Protein AF-A0A537DAN1-F1 (afdb_monomer)

pLDDT: mean 84.49, std 8.45, range [58.91, 96.62]

Radius of gyration: 16.57 Å; Cα contacts (8 Å, |Δi|>4): 189; chains: 1; bounding box: 46×31×48 Å

Structure (mmCIF, N/CA/C/O backbone):
data_AF-A0A537DAN1-F1
#
_entry.id   AF-A0A537DAN1-F1
#
loop_
_atom_site.group_PDB
_atom_site.id
_atom_site.type_symbol
_atom_site.label_atom_id
_atom_site.label_alt_id
_atom_site.label_comp_id
_atom_site.label_asym_id
_atom_site.label_entity_id
_atom_site.label_seq_id
_atom_site.pdbx_PDB_ins_code
_atom_site.Cartn_x
_atom_site.Cartn_y
_atom_site.Cartn_z
_atom_site.occupancy
_atom_site.B_iso_or_equiv
_atom_site.auth_seq_id
_atom_site.auth_comp_id
_atom_site.auth_asym_id
_atom_site.auth_atom_id
_atom_site.pdbx_PDB_model_num
ATOM 1 N N . MET A 1 1 ? 23.659 -6.123 -9.322 1.00 61.91 1 MET A N 1
ATOM 2 C CA . MET A 1 1 ? 22.946 -6.725 -8.165 1.00 61.91 1 MET A CA 1
ATOM 3 C C . MET A 1 1 ? 21.939 -7.734 -8.690 1.00 61.91 1 MET A C 1
ATOM 5 O O . MET A 1 1 ? 21.301 -7.428 -9.686 1.00 61.91 1 MET A O 1
ATOM 9 N N . SER A 1 2 ? 21.806 -8.908 -8.066 1.00 77.75 2 SER A N 1
ATOM 10 C CA . SER A 1 2 ? 20.822 -9.916 -8.489 1.00 77.75 2 SER A CA 1
ATOM 11 C C . SER A 1 2 ? 19.386 -9.482 -8.169 1.00 77.75 2 SER A C 1
ATOM 13 O O . SER A 1 2 ? 19.156 -8.736 -7.213 1.00 77.75 2 SER A O 1
ATOM 15 N N . LEU A 1 3 ? 18.422 -9.976 -8.954 1.00 71.88 3 LEU A N 1
ATOM 16 C CA . LEU A 1 3 ? 16.988 -9.702 -8.794 1.00 71.88 3 LEU A CA 1
ATOM 17 C C . LEU A 1 3 ? 16.488 -10.052 -7.381 1.00 71.88 3 LEU A C 1
ATOM 19 O O . LEU A 1 3 ? 15.793 -9.262 -6.751 1.00 71.88 3 LEU A O 1
ATOM 23 N N . ALA A 1 4 ? 16.948 -11.184 -6.844 1.00 72.56 4 ALA A N 1
ATOM 24 C CA . ALA A 1 4 ? 16.631 -11.635 -5.491 1.00 72.56 4 ALA A CA 1
ATOM 25 C C . ALA A 1 4 ? 17.050 -10.625 -4.409 1.00 72.56 4 ALA A C 1
ATOM 27 O O . ALA A 1 4 ? 16.304 -10.376 -3.468 1.00 72.56 4 ALA A O 1
ATOM 28 N N . ARG A 1 5 ? 18.217 -9.983 -4.554 1.00 72.44 5 ARG A N 1
ATOM 29 C CA . ARG A 1 5 ? 18.711 -9.007 -3.569 1.00 72.44 5 ARG A CA 1
ATOM 30 C C . ARG A 1 5 ? 17.899 -7.709 -3.580 1.00 72.44 5 ARG A C 1
ATOM 32 O O . ARG A 1 5 ? 17.745 -7.091 -2.532 1.00 72.44 5 ARG A O 1
ATOM 39 N N . ARG A 1 6 ? 17.381 -7.313 -4.748 1.00 70.44 6 ARG A N 1
ATOM 40 C CA . ARG A 1 6 ? 16.461 -6.171 -4.891 1.00 70.44 6 ARG A CA 1
ATOM 41 C C . ARG A 1 6 ? 15.105 -6.484 -4.256 1.00 70.44 6 ARG A C 1
ATOM 43 O O . ARG A 1 6 ? 14.656 -5.728 -3.405 1.00 70.44 6 ARG A O 1
ATOM 50 N N . ALA A 1 7 ? 14.537 -7.651 -4.565 1.00 70.19 7 ALA A N 1
ATOM 51 C CA . ALA A 1 7 ? 13.280 -8.110 -3.975 1.00 70.19 7 ALA A CA 1
ATOM 52 C C . ALA A 1 7 ? 13.359 -8.241 -2.442 1.00 70.19 7 ALA A C 1
ATOM 54 O O . ALA A 1 7 ? 12.441 -7.828 -1.741 1.00 70.19 7 ALA A O 1
ATOM 55 N N . MET A 1 8 ? 14.475 -8.747 -1.899 1.00 78.62 8 MET A N 1
ATOM 56 C CA . MET A 1 8 ? 14.685 -8.797 -0.446 1.00 78.62 8 MET A CA 1
ATOM 57 C C . MET A 1 8 ? 14.767 -7.403 0.181 1.00 78.62 8 MET A C 1
ATOM 59 O O . MET A 1 8 ? 14.199 -7.199 1.247 1.00 78.62 8 MET A O 1
ATOM 63 N N . ALA A 1 9 ? 15.447 -6.443 -0.455 1.00 76.62 9 ALA A N 1
ATOM 64 C CA . ALA A 1 9 ? 15.513 -5.071 0.053 1.00 76.62 9 ALA A CA 1
ATOM 65 C C . ALA A 1 9 ? 14.123 -4.411 0.087 1.00 76.62 9 ALA A C 1
ATOM 67 O O . ALA A 1 9 ? 13.788 -3.739 1.058 1.00 76.62 9 ALA A O 1
ATOM 68 N N . GLU A 1 10 ? 13.296 -4.657 -0.929 1.00 72.81 10 GLU A N 1
ATOM 69 C CA . GLU A 1 10 ? 11.920 -4.151 -1.009 1.00 72.81 10 GLU A CA 1
ATOM 70 C C . GLU A 1 10 ? 10.991 -4.816 0.011 1.00 72.81 10 GLU A C 1
ATOM 72 O O . GLU A 1 10 ? 10.231 -4.133 0.702 1.00 72.81 10 GLU A O 1
ATOM 77 N N . GLY A 1 11 ? 11.080 -6.142 0.146 1.00 76.56 11 GLY A N 1
ATOM 78 C CA . GLY A 1 11 ? 10.325 -6.899 1.140 1.00 76.56 11 GLY A CA 1
ATOM 79 C C . GLY A 1 11 ? 10.685 -6.480 2.564 1.00 76.56 11 GLY A C 1
ATOM 80 O O . GLY A 1 11 ? 9.794 -6.216 3.368 1.00 76.56 11 GLY A O 1
ATOM 81 N N . LEU A 1 12 ? 11.981 -6.334 2.859 1.00 84.12 12 LEU A N 1
ATOM 82 C CA . LEU A 1 12 ? 12.458 -5.865 4.160 1.00 84.12 12 LEU A CA 1
ATOM 83 C C . LEU A 1 12 ? 12.051 -4.418 4.431 1.00 84.12 12 LEU A C 1
ATOM 85 O O . LEU A 1 12 ? 11.561 -4.136 5.518 1.00 84.12 12 LEU A O 1
ATOM 89 N N . GLY A 1 13 ? 12.202 -3.515 3.459 1.00 80.19 13 GLY A N 1
ATOM 90 C CA . GLY A 1 13 ? 11.767 -2.126 3.605 1.00 80.19 13 GLY A CA 1
ATOM 91 C C . GLY A 1 13 ? 10.271 -2.028 3.912 1.00 80.19 13 GLY A C 1
ATOM 92 O O . GLY A 1 13 ? 9.880 -1.348 4.855 1.00 80.19 13 GLY A O 1
ATOM 93 N N . THR A 1 14 ? 9.442 -2.781 3.184 1.00 77.94 14 THR A N 1
ATOM 94 C CA . THR A 1 14 ? 7.987 -2.822 3.406 1.00 77.94 14 THR A CA 1
ATOM 95 C C . THR A 1 14 ? 7.641 -3.415 4.774 1.00 77.94 14 THR A C 1
ATOM 97 O O . THR A 1 14 ? 6.815 -2.862 5.494 1.00 77.94 14 THR A O 1
ATOM 100 N N . ALA A 1 15 ? 8.292 -4.514 5.169 1.00 84.19 15 ALA A N 1
ATOM 101 C CA . ALA A 1 15 ? 8.055 -5.154 6.461 1.00 84.19 15 ALA A CA 1
ATOM 102 C C . ALA A 1 15 ? 8.462 -4.255 7.638 1.00 84.19 15 ALA A C 1
ATOM 104 O O . ALA A 1 15 ? 7.723 -4.151 8.614 1.00 84.19 15 ALA A O 1
ATOM 105 N N . LEU A 1 16 ? 9.609 -3.576 7.537 1.00 86.12 16 LEU A N 1
ATOM 106 C CA . LEU A 1 16 ? 10.084 -2.639 8.555 1.00 86.12 16 LEU A CA 1
ATOM 107 C C . LEU A 1 16 ? 9.176 -1.417 8.663 1.00 86.12 16 LEU A C 1
ATOM 109 O O . LEU A 1 16 ? 8.890 -0.975 9.772 1.00 86.12 16 LEU A O 1
ATOM 113 N N . LEU A 1 17 ? 8.693 -0.899 7.534 1.00 83.12 17 LEU A N 1
ATOM 114 C CA . LEU A 1 17 ? 7.764 0.224 7.525 1.00 83.12 17 LEU A CA 1
ATOM 115 C C . LEU A 1 17 ? 6.424 -0.161 8.156 1.00 83.12 17 LEU A C 1
ATOM 117 O O . LEU A 1 17 ? 5.923 0.561 9.010 1.00 83.12 17 LEU A O 1
ATOM 121 N N . LEU A 1 18 ? 5.885 -1.334 7.814 1.00 82.25 18 LEU A N 1
ATOM 122 C CA . LEU A 1 18 ? 4.661 -1.851 8.423 1.00 82.25 18 LEU A CA 1
ATOM 123 C C . LEU A 1 18 ? 4.830 -2.080 9.932 1.00 82.25 18 LEU A C 1
ATOM 125 O O . LEU A 1 18 ? 3.967 -1.688 10.713 1.00 82.25 18 LEU A O 1
ATOM 129 N N . ALA A 1 19 ? 5.958 -2.657 10.354 1.00 87.94 19 ALA A N 1
ATOM 130 C CA . ALA A 1 19 ? 6.273 -2.833 11.768 1.00 87.94 19 ALA A CA 1
ATOM 131 C C . ALA A 1 19 ? 6.389 -1.489 12.504 1.00 87.94 19 ALA A C 1
ATOM 133 O O . ALA A 1 19 ? 5.881 -1.365 13.617 1.00 87.94 19 ALA A O 1
ATOM 134 N N . ALA A 1 20 ? 7.011 -0.481 11.883 1.00 86.44 20 ALA A N 1
ATOM 135 C CA . ALA A 1 20 ? 7.109 0.862 12.441 1.00 86.44 20 ALA A CA 1
ATOM 136 C C . ALA A 1 20 ? 5.724 1.497 12.610 1.00 86.44 20 ALA A C 1
ATOM 138 O O . ALA A 1 20 ? 5.413 1.918 13.715 1.00 86.44 20 ALA A O 1
ATOM 139 N N . VAL A 1 21 ? 4.881 1.477 11.569 1.00 86.81 21 VAL A N 1
ATOM 140 C CA . VAL A 1 21 ? 3.513 2.032 11.582 1.00 86.81 21 VAL A CA 1
ATOM 141 C C . VAL A 1 21 ? 2.649 1.373 12.660 1.00 86.81 21 VAL A C 1
ATOM 143 O O . VAL A 1 21 ? 2.026 2.051 13.474 1.00 86.81 21 VAL A O 1
ATOM 146 N N . VAL A 1 22 ? 2.606 0.037 12.689 1.00 88.69 22 VAL A N 1
ATOM 147 C CA . VAL A 1 22 ? 1.780 -0.703 13.657 1.00 88.69 22 VAL A CA 1
ATOM 148 C C . VAL A 1 22 ? 2.322 -0.522 15.076 1.00 88.69 22 VAL A C 1
ATOM 150 O O . VAL A 1 22 ? 1.559 -0.285 16.012 1.00 88.69 22 VAL A O 1
ATOM 153 N N . GLY A 1 23 ? 3.646 -0.590 15.243 1.00 89.44 23 GLY A N 1
ATOM 154 C CA . GLY A 1 23 ? 4.306 -0.412 16.532 1.00 89.44 23 GLY A CA 1
ATOM 155 C C . GLY A 1 23 ? 4.110 0.989 17.112 1.00 89.44 23 GLY A C 1
ATOM 156 O O . GLY A 1 23 ? 3.786 1.114 18.295 1.00 89.44 23 GLY A O 1
ATOM 157 N N . SER A 1 24 ? 4.252 2.040 16.296 1.00 91.19 24 SER A N 1
ATOM 158 C CA . SER A 1 24 ? 4.022 3.420 16.733 1.00 91.19 24 SER A CA 1
ATOM 159 C C . SER A 1 24 ? 2.558 3.700 17.040 1.00 91.19 24 SER A C 1
ATOM 161 O O . SER A 1 24 ? 2.295 4.444 17.979 1.00 91.19 24 SER A O 1
ATOM 163 N N . GLY A 1 25 ? 1.614 3.076 16.328 1.00 89.19 25 GLY A N 1
ATOM 164 C CA . GLY A 1 25 ? 0.185 3.182 16.630 1.00 89.19 25 GLY A CA 1
ATOM 165 C C . GLY A 1 25 ? -0.151 2.622 18.012 1.00 89.19 25 GLY A C 1
ATOM 166 O O . GLY A 1 25 ? -0.661 3.344 18.866 1.00 89.19 25 GLY A O 1
ATOM 167 N N . ILE A 1 26 ? 0.245 1.371 18.277 1.00 91.75 26 ILE A N 1
ATOM 168 C CA . ILE A 1 26 ? 0.012 0.709 19.574 1.00 91.75 26 ILE A CA 1
ATOM 169 C C . ILE A 1 26 ? 0.691 1.479 20.716 1.00 91.75 26 ILE A C 1
ATOM 171 O O . ILE A 1 26 ? 0.128 1.625 21.801 1.00 91.75 26 ILE A O 1
ATOM 175 N N . MET A 1 27 ? 1.915 1.970 20.499 1.00 92.81 27 MET A N 1
ATOM 176 C CA . MET A 1 27 ? 2.620 2.773 21.500 1.00 92.81 27 MET A CA 1
ATOM 177 C C . MET A 1 27 ? 1.946 4.135 21.714 1.00 92.81 27 MET A C 1
ATOM 179 O O . MET A 1 27 ? 1.816 4.579 22.853 1.00 92.81 27 MET A O 1
ATOM 183 N N . GLY A 1 28 ? 1.492 4.780 20.637 1.00 91.06 28 GLY A N 1
ATOM 184 C CA . GLY A 1 28 ? 0.775 6.050 20.677 1.00 91.06 28 GLY A CA 1
ATOM 185 C C . GLY A 1 28 ? -0.497 5.956 21.512 1.00 91.06 28 GLY A C 1
ATOM 186 O O . GLY A 1 28 ? -0.693 6.788 22.394 1.00 91.06 28 GLY A O 1
ATOM 187 N N . GLU A 1 29 ? -1.297 4.904 21.321 1.00 92.50 29 GLU A N 1
ATOM 188 C CA . GLU A 1 29 ? -2.509 4.658 22.116 1.00 92.50 29 GLU A CA 1
ATOM 189 C C . GLU A 1 29 ? -2.184 4.488 23.606 1.00 92.50 29 GLU A C 1
ATOM 191 O O . GLU A 1 29 ? -2.839 5.078 24.467 1.00 92.50 29 GLU A O 1
ATOM 196 N N . ARG A 1 30 ? -1.125 3.728 23.925 1.00 93.75 30 ARG A N 1
ATOM 197 C CA . ARG A 1 30 ? -0.694 3.484 25.313 1.00 93.75 30 ARG A CA 1
ATOM 198 C C . ARG A 1 30 ? -0.208 4.749 26.017 1.00 93.75 30 ARG A C 1
ATOM 200 O O . ARG A 1 30 ? -0.421 4.889 27.218 1.00 93.75 30 ARG A O 1
ATOM 207 N N . LEU A 1 31 ? 0.465 5.645 25.297 1.00 93.38 31 LEU A N 1
ATOM 208 C CA . LEU A 1 31 ? 1.059 6.856 25.870 1.00 93.38 31 LEU A CA 1
ATOM 209 C C . LEU A 1 31 ? 0.098 8.046 25.908 1.00 93.38 31 LEU A C 1
ATOM 211 O O . LEU A 1 31 ? 0.247 8.913 26.766 1.00 93.38 31 LEU A O 1
ATOM 215 N N . SER A 1 32 ? -0.889 8.096 25.013 1.00 93.00 32 SER A N 1
ATOM 216 C CA . SER A 1 32 ? -1.742 9.280 24.851 1.00 93.00 32 SER A CA 1
ATOM 217 C C . SER A 1 32 ? -2.885 9.378 25.864 1.00 93.00 32 SER A C 1
ATOM 219 O O . SER A 1 32 ? -3.653 10.332 25.799 1.00 93.00 32 SER A O 1
ATOM 221 N N . GLN A 1 33 ? -3.012 8.427 26.799 1.00 92.44 33 GLN A N 1
ATOM 222 C CA . GLN A 1 33 ? -4.012 8.447 27.884 1.00 92.44 33 GLN A CA 1
ATOM 223 C C . GLN A 1 33 ? -5.455 8.674 27.384 1.00 92.44 33 GLN A C 1
ATOM 225 O O . GLN A 1 33 ? -6.242 9.372 28.018 1.00 92.44 33 GLN A O 1
ATOM 230 N N . GLY A 1 34 ? -5.797 8.105 26.223 1.00 90.50 34 GLY A N 1
ATOM 231 C CA . GLY A 1 34 ? -7.109 8.273 25.584 1.00 90.50 34 GLY A CA 1
ATOM 232 C C . GLY A 1 34 ? -7.259 9.527 24.710 1.00 90.50 34 GLY A C 1
ATOM 233 O O . GLY A 1 34 ? -8.359 9.811 24.249 1.00 90.50 34 GLY A O 1
ATOM 234 N N . ASN A 1 35 ? -6.188 10.291 24.463 1.00 93.00 35 ASN A N 1
ATOM 235 C CA . ASN A 1 35 ? -6.196 11.382 23.489 1.00 93.00 35 ASN A CA 1
ATOM 236 C C . ASN A 1 35 ? -5.897 10.860 22.070 1.00 93.00 35 ASN A C 1
ATOM 238 O O . ASN A 1 35 ? -4.739 10.707 21.665 1.00 93.00 35 ASN A O 1
ATOM 242 N N . ASP A 1 36 ? -6.957 10.621 21.299 1.00 91.62 36 ASP A N 1
ATOM 243 C CA . ASP A 1 36 ? -6.867 10.095 19.931 1.00 91.62 36 ASP A CA 1
ATOM 244 C C . ASP A 1 36 ? -6.137 11.048 18.977 1.00 91.62 36 ASP A C 1
ATOM 246 O O . ASP A 1 36 ? -5.365 10.609 18.124 1.00 91.62 36 ASP A O 1
ATOM 250 N N . ALA A 1 37 ? -6.313 12.364 19.139 1.00 90.12 37 ALA A N 1
ATOM 251 C CA . ALA A 1 37 ? -5.644 13.350 18.292 1.00 90.12 37 ALA A CA 1
ATOM 252 C C . ALA A 1 37 ? -4.117 13.290 18.461 1.00 90.12 37 ALA A C 1
ATOM 254 O O . ALA A 1 37 ? -3.378 13.318 17.474 1.00 90.12 37 ALA A O 1
ATOM 255 N N . LEU A 1 38 ? -3.643 13.149 19.704 1.00 89.75 38 LEU A N 1
ATOM 256 C CA . LEU A 1 38 ? -2.219 12.992 19.999 1.00 89.75 38 LEU A CA 1
ATOM 257 C C . LEU A 1 38 ? -1.678 11.655 19.473 1.00 89.75 38 LEU A C 1
ATOM 259 O O . LEU A 1 38 ? -0.594 11.626 18.891 1.00 89.75 38 LEU A O 1
ATOM 263 N N . THR A 1 39 ? -2.457 10.579 19.609 1.00 91.56 39 THR A N 1
ATOM 264 C CA . THR A 1 39 ? -2.121 9.247 19.081 1.00 91.56 39 THR A CA 1
ATOM 265 C C . THR A 1 39 ? -1.913 9.287 17.569 1.00 91.56 39 THR A C 1
ATOM 267 O O . THR A 1 39 ? -0.884 8.831 17.065 1.00 91.56 39 THR A O 1
ATOM 270 N N . LEU A 1 40 ? -2.860 9.880 16.837 1.00 90.19 40 LEU A N 1
ATOM 271 C CA . LEU A 1 40 ? -2.801 9.992 15.381 1.00 90.19 40 LEU A CA 1
ATOM 272 C C . LEU A 1 40 ? -1.638 10.874 14.924 1.00 90.19 40 LEU A C 1
ATOM 274 O O . LEU A 1 40 ? -0.942 10.517 13.970 1.00 90.19 40 LEU A O 1
ATOM 278 N N . LEU A 1 41 ? -1.388 11.992 15.613 1.00 88.19 41 LEU A N 1
ATOM 279 C CA . LEU A 1 41 ? -0.262 12.875 15.311 1.00 88.19 41 LEU A CA 1
ATOM 280 C C . LEU A 1 41 ? 1.081 12.161 15.520 1.00 88.19 41 LEU A C 1
ATOM 282 O O . LEU A 1 41 ? 1.928 12.171 14.626 1.00 88.19 41 LEU A O 1
ATOM 286 N N . ALA A 1 42 ? 1.262 11.505 16.670 1.00 87.12 42 ALA A N 1
ATOM 287 C CA . ALA A 1 42 ? 2.482 10.770 16.993 1.00 87.12 42 ALA A CA 1
ATOM 288 C C . ALA A 1 42 ? 2.731 9.627 16.001 1.00 87.12 42 ALA A C 1
ATOM 290 O O . ALA A 1 42 ? 3.843 9.480 15.491 1.00 87.12 42 ALA A O 1
ATOM 291 N N . ASN A 1 43 ? 1.686 8.865 15.668 1.00 90.38 43 ASN A N 1
ATOM 292 C CA . ASN A 1 43 ? 1.774 7.779 14.700 1.00 90.38 43 ASN A CA 1
ATOM 293 C C . ASN A 1 43 ? 2.134 8.283 13.291 1.00 90.38 43 ASN A C 1
ATOM 295 O O . ASN A 1 43 ? 2.982 7.697 12.616 1.00 90.38 43 ASN A O 1
ATOM 299 N N . SER A 1 44 ? 1.538 9.400 12.862 1.00 83.31 44 SER A N 1
ATOM 300 C CA . SER A 1 44 ? 1.804 9.999 11.546 1.00 83.31 44 SER A CA 1
ATOM 301 C C . SER A 1 44 ? 3.248 10.492 11.426 1.00 83.31 44 SER A C 1
ATOM 303 O O . SER A 1 44 ? 3.920 10.207 10.434 1.00 83.31 44 SER A O 1
ATOM 305 N N . LEU A 1 45 ? 3.764 11.175 12.456 1.00 88.19 45 LEU A N 1
ATOM 306 C CA . LEU A 1 45 ? 5.155 11.636 12.489 1.00 88.19 45 LEU 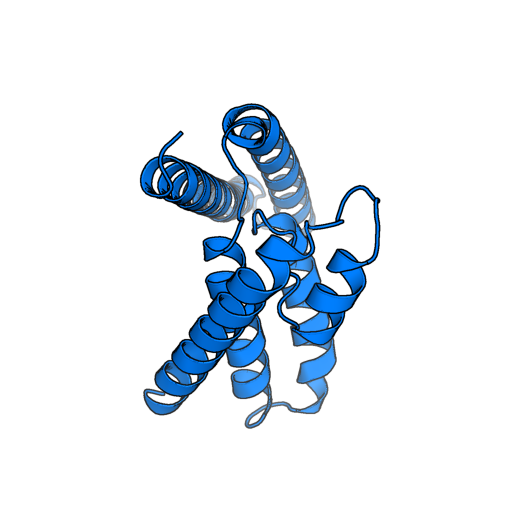A CA 1
ATOM 307 C C . LEU A 1 45 ? 6.138 10.461 12.503 1.00 88.19 45 LEU A C 1
ATOM 309 O O . LEU A 1 45 ? 7.075 10.439 11.705 1.00 88.19 45 LEU A O 1
ATOM 313 N N . ALA A 1 46 ? 5.909 9.464 13.363 1.00 85.94 46 ALA A N 1
ATOM 314 C CA . ALA A 1 46 ? 6.754 8.273 13.447 1.00 85.94 46 ALA A CA 1
ATOM 315 C C . ALA A 1 46 ? 6.815 7.524 12.108 1.00 85.94 46 ALA A C 1
ATOM 317 O O . ALA A 1 46 ? 7.901 7.164 11.652 1.00 85.94 46 ALA A O 1
ATOM 318 N N . THR A 1 47 ? 5.669 7.370 11.441 1.00 83.56 47 THR A N 1
ATOM 319 C CA . THR A 1 47 ? 5.572 6.762 10.108 1.00 83.56 47 THR A CA 1
ATOM 320 C C . THR A 1 47 ? 6.384 7.542 9.075 1.00 83.56 47 THR A C 1
ATOM 322 O O . THR A 1 47 ? 7.159 6.947 8.328 1.00 83.56 47 THR A O 1
ATOM 325 N N . GLY A 1 48 ? 6.270 8.875 9.055 1.00 79.12 48 GLY A N 1
ATOM 326 C CA . GLY A 1 48 ? 7.017 9.712 8.117 1.00 79.12 48 GLY A CA 1
ATOM 327 C C . GLY A 1 48 ? 8.532 9.661 8.320 1.00 79.12 48 GLY A C 1
ATOM 328 O O . GLY A 1 48 ? 9.286 9.551 7.347 1.00 79.12 48 GLY A O 1
ATOM 329 N N . PHE A 1 49 ? 8.996 9.671 9.572 1.00 83.25 49 PHE A N 1
ATOM 330 C CA . PHE A 1 49 ? 10.421 9.521 9.875 1.00 83.25 49 PHE A CA 1
ATOM 331 C C . PHE A 1 49 ? 10.938 8.118 9.543 1.00 83.25 49 PHE A C 1
ATOM 333 O O . PHE A 1 49 ? 12.016 7.995 8.959 1.00 83.25 49 PHE A O 1
ATOM 340 N N . ALA A 1 50 ? 10.169 7.068 9.848 1.00 83.94 50 ALA A N 1
ATOM 341 C CA . ALA A 1 50 ? 10.526 5.693 9.508 1.00 83.94 50 ALA A CA 1
ATOM 342 C C . ALA A 1 50 ? 10.635 5.501 7.989 1.00 83.94 50 ALA A C 1
ATOM 344 O O . ALA A 1 50 ? 11.645 4.985 7.509 1.00 83.94 50 ALA A O 1
ATOM 345 N N . LEU A 1 51 ? 9.649 5.984 7.226 1.00 80.38 51 LEU A N 1
ATOM 346 C CA . LEU A 1 51 ? 9.678 5.974 5.763 1.00 80.38 51 LEU A CA 1
ATOM 347 C C . LEU A 1 51 ? 10.927 6.691 5.232 1.00 80.38 51 LEU A C 1
ATOM 349 O O . LEU A 1 51 ? 11.656 6.130 4.417 1.00 80.38 51 LEU A O 1
ATOM 353 N N . SER A 1 52 ? 11.217 7.891 5.740 1.00 75.62 52 SER A N 1
ATOM 354 C CA . SER A 1 52 ? 12.391 8.674 5.331 1.00 75.62 52 SER A CA 1
ATOM 355 C C . SER A 1 52 ? 13.702 7.924 5.593 1.00 75.62 52 SER A C 1
ATOM 357 O O . SER A 1 52 ? 14.555 7.831 4.709 1.00 75.62 52 SER A O 1
ATOM 359 N N . ALA A 1 53 ? 13.851 7.326 6.778 1.00 82.44 53 ALA A N 1
ATOM 360 C CA . ALA A 1 53 ? 15.030 6.542 7.139 1.00 82.44 53 ALA A CA 1
ATOM 361 C C . ALA A 1 53 ? 15.198 5.300 6.245 1.00 82.44 53 ALA A C 1
ATOM 363 O O . ALA A 1 53 ? 16.305 5.001 5.792 1.00 82.44 53 ALA A O 1
ATOM 364 N N . LEU A 1 54 ? 14.102 4.595 5.946 1.00 80.81 54 LEU A N 1
ATOM 365 C CA . LEU A 1 54 ? 14.119 3.412 5.085 1.00 80.81 54 LEU A CA 1
ATOM 366 C C . LEU A 1 54 ? 14.423 3.762 3.624 1.00 80.81 54 LEU A C 1
ATOM 368 O O . LEU A 1 54 ? 15.174 3.031 2.980 1.00 80.81 54 LEU A O 1
ATOM 372 N N . ILE A 1 55 ? 13.920 4.889 3.113 1.00 75.31 55 ILE A N 1
ATOM 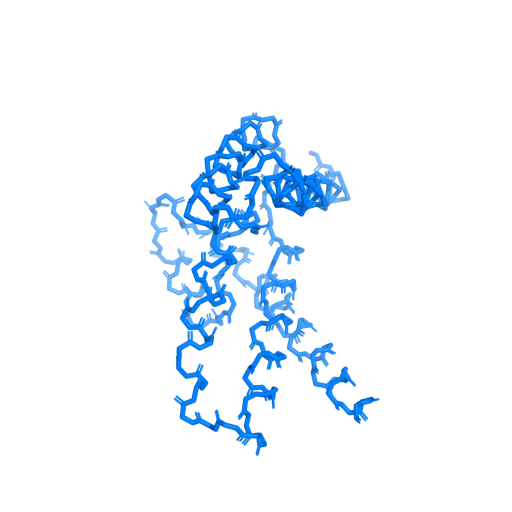373 C CA . ILE A 1 55 ? 14.270 5.388 1.775 1.00 75.31 55 ILE A CA 1
ATOM 374 C C . ILE A 1 55 ? 15.767 5.699 1.697 1.00 75.31 55 ILE A C 1
ATOM 376 O O . ILE A 1 55 ? 16.426 5.267 0.754 1.00 75.31 55 ILE A O 1
ATOM 380 N N . VAL A 1 56 ? 16.337 6.379 2.695 1.00 78.12 56 VAL A N 1
ATOM 381 C CA . VAL A 1 56 ? 17.783 6.661 2.726 1.00 78.12 56 VAL A CA 1
ATOM 382 C C . VAL A 1 56 ? 18.603 5.364 2.788 1.00 78.12 56 VAL A C 1
ATOM 384 O O . VAL A 1 56 ? 19.611 5.234 2.093 1.00 78.12 56 VAL A O 1
ATOM 387 N N . ALA A 1 57 ? 18.164 4.376 3.572 1.00 79.06 57 ALA A N 1
ATOM 388 C CA . ALA A 1 57 ? 18.889 3.118 3.756 1.00 79.06 57 ALA A CA 1
ATOM 389 C C . ALA A 1 57 ? 18.806 2.167 2.542 1.00 79.06 57 ALA A C 1
ATOM 391 O O . ALA A 1 57 ? 19.807 1.550 2.149 1.00 79.06 57 ALA A O 1
ATOM 392 N N . PHE A 1 58 ? 17.618 2.029 1.946 1.00 73.25 58 PHE A N 1
ATOM 393 C CA . PHE A 1 58 ? 17.314 1.010 0.935 1.00 73.25 58 PHE A CA 1
ATOM 394 C C . PHE A 1 58 ? 17.061 1.569 -0.467 1.00 73.25 58 PHE A C 1
ATOM 396 O O . PHE A 1 58 ? 17.164 0.808 -1.428 1.00 73.25 58 PHE A O 1
ATOM 403 N N . GLY A 1 59 ? 16.813 2.872 -0.619 1.00 68.88 59 GLY A N 1
ATOM 404 C CA . GLY A 1 59 ? 16.529 3.532 -1.899 1.00 68.88 59 GLY A CA 1
ATOM 405 C C . GLY A 1 59 ? 17.533 3.211 -3.013 1.00 68.88 59 GLY A C 1
ATOM 406 O O . GLY A 1 59 ? 17.107 2.767 -4.072 1.00 68.88 59 GLY A O 1
ATOM 407 N N . PRO A 1 60 ? 18.861 3.278 -2.783 1.00 67.56 60 PRO A N 1
ATOM 408 C CA . PRO A 1 60 ? 19.859 2.935 -3.806 1.00 67.56 60 PRO A CA 1
ATOM 409 C C . PRO A 1 60 ? 19.869 1.454 -4.232 1.00 67.56 60 PRO A C 1
ATOM 411 O O . PRO A 1 60 ? 20.547 1.078 -5.188 1.00 67.56 60 PRO A O 1
ATOM 414 N N . ARG A 1 61 ? 19.191 0.583 -3.473 1.00 67.06 61 ARG A N 1
ATOM 415 C CA . ARG A 1 61 ? 19.150 -0.875 -3.669 1.00 67.06 61 ARG A CA 1
ATOM 416 C C . ARG A 1 61 ? 17.782 -1.374 -4.143 1.00 67.06 61 ARG A C 1
ATOM 418 O O . ARG A 1 61 ? 17.724 -2.460 -4.721 1.00 67.06 61 ARG A O 1
ATOM 425 N N . SER A 1 62 ? 16.734 -0.593 -3.900 1.00 60.44 62 SER A N 1
ATOM 426 C CA . SER A 1 62 ? 15.371 -0.763 -4.398 1.00 60.44 62 SER A CA 1
ATOM 427 C C . SER A 1 62 ? 15.309 -0.341 -5.865 1.00 60.44 62 SER A C 1
ATOM 429 O O . SER A 1 62 ? 15.959 0.627 -6.247 1.00 60.44 62 SER A O 1
ATOM 431 N N . GLY A 1 63 ? 14.598 -1.069 -6.721 1.00 58.91 63 GLY A N 1
ATOM 432 C CA . GLY A 1 63 ? 14.595 -0.731 -8.154 1.00 58.91 63 GLY A CA 1
ATOM 433 C C . GLY A 1 63 ? 13.421 -1.270 -8.950 1.00 58.91 63 GLY A C 1
ATOM 434 O O . GLY A 1 63 ? 13.390 -1.109 -10.163 1.00 58.91 63 GLY A O 1
ATOM 435 N N . ALA A 1 64 ? 12.487 -1.937 -8.286 1.00 60.41 64 ALA A N 1
ATOM 436 C CA . ALA A 1 64 ? 11.375 -2.622 -8.906 1.00 60.41 64 ALA A CA 1
ATOM 437 C C . ALA A 1 64 ? 10.065 -2.323 -8.166 1.00 60.41 64 ALA A C 1
ATOM 439 O O . ALA A 1 64 ? 9.054 -2.114 -8.804 1.00 60.41 64 ALA A O 1
ATOM 440 N N . HIS A 1 65 ? 10.067 -2.233 -6.840 1.00 69.56 65 HIS A N 1
ATOM 441 C CA . HIS A 1 65 ? 8.892 -1.989 -5.993 1.00 69.56 65 HIS A CA 1
ATOM 442 C C . HIS A 1 65 ? 7.690 -2.912 -6.293 1.00 69.56 65 HIS A C 1
ATOM 444 O O . HIS A 1 65 ? 6.539 -2.582 -5.996 1.00 69.56 65 HIS A O 1
ATOM 450 N N . TRP A 1 66 ? 7.933 -4.095 -6.868 1.00 75.56 66 TRP A N 1
ATOM 451 C CA . TRP A 1 66 ? 6.862 -4.978 -7.343 1.00 75.56 66 TRP A CA 1
ATOM 452 C C . TRP A 1 66 ? 6.086 -5.576 -6.172 1.00 75.56 66 TRP A C 1
ATOM 454 O O . TRP A 1 66 ? 4.869 -5.705 -6.230 1.00 75.56 66 TRP A O 1
ATOM 464 N N . TRP A 1 67 ? 6.773 -5.886 -5.069 1.00 79.50 67 TRP A N 1
ATOM 465 C CA . TRP A 1 67 ? 6.126 -6.436 -3.877 1.00 79.50 67 TRP A CA 1
ATOM 466 C C . TRP A 1 67 ? 5.138 -5.453 -3.239 1.00 79.50 67 TRP A C 1
ATOM 468 O O . TRP A 1 67 ? 4.041 -5.844 -2.842 1.00 79.50 67 TRP A O 1
ATOM 478 N N . SER A 1 68 ? 5.486 -4.164 -3.194 1.00 82.06 68 SER A N 1
ATOM 479 C CA . SER A 1 68 ? 4.590 -3.129 -2.669 1.00 82.06 68 SER A CA 1
ATOM 480 C C . SER A 1 68 ? 3.296 -3.006 -3.471 1.00 82.06 68 SER A C 1
ATOM 482 O O . SER A 1 68 ? 2.248 -2.776 -2.877 1.00 82.06 68 SER A O 1
ATOM 484 N N . GLU A 1 69 ? 3.335 -3.233 -4.785 1.00 88.94 69 GLU A N 1
ATOM 485 C CA . GLU A 1 69 ? 2.136 -3.186 -5.628 1.00 88.94 69 GLU A CA 1
ATOM 486 C C . GLU A 1 69 ? 1.195 -4.372 -5.419 1.00 88.94 69 GLU A C 1
ATOM 488 O O . GLU A 1 69 ? -0.023 -4.199 -5.515 1.00 88.94 69 GLU A O 1
ATOM 493 N N . VAL A 1 70 ? 1.729 -5.552 -5.074 1.00 89.12 70 VAL A N 1
ATOM 494 C CA . VAL A 1 70 ? 0.902 -6.695 -4.653 1.00 89.12 70 VAL A CA 1
ATOM 495 C C . VAL A 1 70 ? 0.117 -6.319 -3.398 1.00 89.12 70 VAL A C 1
ATOM 497 O O . VAL A 1 70 ? -1.101 -6.477 -3.365 1.00 89.12 70 VAL A O 1
ATOM 500 N N . VAL A 1 71 ? 0.803 -5.784 -2.381 1.00 87.44 71 VAL A N 1
ATOM 501 C CA . VAL A 1 71 ? 0.191 -5.402 -1.097 1.00 87.44 71 VAL A CA 1
ATOM 502 C C . VAL A 1 71 ? -0.831 -4.277 -1.279 1.00 87.44 71 VAL A C 1
ATOM 504 O O . VAL A 1 71 ? -1.945 -4.382 -0.765 1.00 87.44 71 VAL A O 1
ATOM 507 N N . ALA A 1 72 ? -0.473 -3.236 -2.037 1.00 89.38 72 ALA A N 1
ATOM 508 C CA . ALA A 1 72 ? -1.345 -2.102 -2.327 1.00 89.38 72 ALA A CA 1
ATOM 509 C C . ALA A 1 72 ? -2.625 -2.537 -3.060 1.00 89.38 72 ALA A C 1
ATOM 511 O O . ALA A 1 72 ? -3.736 -2.200 -2.658 1.00 89.38 72 ALA A O 1
ATOM 512 N N . SER A 1 73 ? -2.488 -3.340 -4.116 1.00 93.00 73 SER A N 1
ATOM 513 C CA . SER A 1 73 ? -3.640 -3.769 -4.920 1.00 93.00 73 SER A CA 1
ATOM 514 C C . SER A 1 73 ? -4.521 -4.761 -4.171 1.00 93.00 73 SER A C 1
ATOM 516 O O . SER A 1 73 ? -5.745 -4.692 -4.269 1.00 93.00 73 SER A O 1
ATOM 518 N N . PHE A 1 74 ? -3.912 -5.650 -3.381 1.00 94.50 74 PHE A N 1
ATOM 519 C CA . PHE A 1 74 ? -4.638 -6.571 -2.512 1.00 94.50 74 PHE A CA 1
ATOM 520 C C . PHE A 1 74 ? -5.536 -5.822 -1.526 1.00 94.50 74 PHE A C 1
ATOM 522 O O . PHE A 1 74 ? -6.741 -6.069 -1.480 1.00 94.50 74 PHE A O 1
ATOM 529 N N . GLY A 1 75 ? -4.975 -4.888 -0.752 1.00 92.25 75 GLY A N 1
ATOM 530 C CA . GLY A 1 75 ? -5.754 -4.172 0.255 1.00 92.25 75 GLY A CA 1
ATOM 531 C C . GLY A 1 75 ? -6.816 -3.264 -0.363 1.00 92.25 75 GLY A C 1
ATOM 532 O O . GLY A 1 75 ? -7.934 -3.226 0.147 1.00 92.25 75 GLY A O 1
ATOM 533 N N . LEU A 1 76 ? -6.512 -2.614 -1.493 1.00 93.75 76 LEU A N 1
ATOM 534 C CA . LEU A 1 76 ? -7.471 -1.775 -2.213 1.00 93.75 76 LEU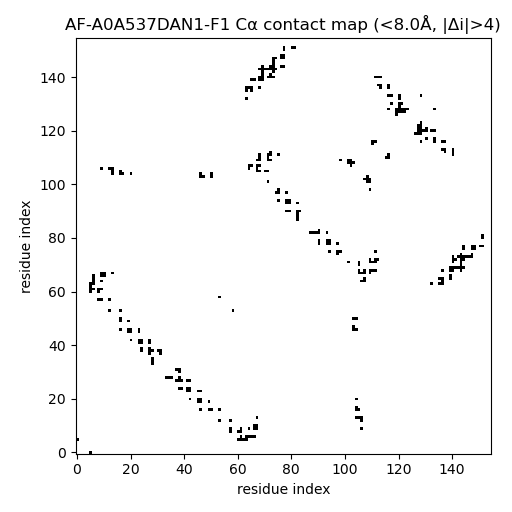 A CA 1
ATOM 535 C C . LEU A 1 76 ? -8.690 -2.584 -2.667 1.00 93.75 76 LEU A C 1
ATOM 537 O O . LEU A 1 76 ? -9.825 -2.216 -2.362 1.00 93.75 76 LEU A O 1
ATOM 541 N N . VAL A 1 77 ? -8.462 -3.699 -3.369 1.00 94.94 77 VAL A N 1
ATOM 542 C CA . VAL A 1 77 ? -9.544 -4.556 -3.874 1.00 94.94 77 VAL A CA 1
ATOM 543 C C . VAL A 1 77 ? -10.333 -5.154 -2.714 1.00 94.94 77 VAL A C 1
ATOM 545 O O . VAL A 1 77 ? -11.560 -5.130 -2.740 1.00 94.94 77 VAL A O 1
ATOM 548 N N . LEU A 1 78 ? -9.659 -5.616 -1.659 1.00 92.75 78 LEU A N 1
ATOM 549 C CA . LEU A 1 78 ? -10.334 -6.163 -0.485 1.00 92.75 78 LEU A CA 1
ATOM 550 C C . LEU A 1 78 ? -11.220 -5.119 0.216 1.00 92.75 78 LEU A C 1
ATOM 552 O O . LEU A 1 78 ? -12.301 -5.472 0.689 1.00 92.75 78 LEU A O 1
ATOM 556 N N . ILE A 1 79 ? -10.807 -3.846 0.268 1.00 92.38 79 ILE A N 1
ATOM 557 C CA . ILE A 1 79 ? -11.627 -2.751 0.811 1.00 92.38 79 ILE A CA 1
ATOM 558 C C . ILE A 1 79 ? -12.868 -2.510 -0.041 1.00 92.38 79 ILE A C 1
ATOM 560 O O . ILE A 1 79 ? -13.961 -2.407 0.512 1.00 92.38 79 ILE A O 1
ATOM 564 N N . VAL A 1 80 ? -12.718 -2.475 -1.367 1.00 92.12 80 VAL A N 1
ATOM 565 C CA . VAL A 1 80 ? -13.852 -2.296 -2.282 1.00 92.12 80 VAL A CA 1
ATOM 566 C C . VAL A 1 80 ? -14.866 -3.423 -2.084 1.00 92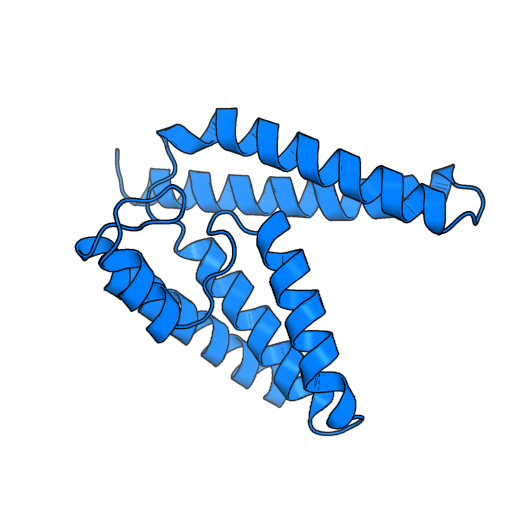.12 80 VAL A C 1
ATOM 568 O O . VAL A 1 80 ? -16.038 -3.147 -1.836 1.00 92.12 80 VAL A O 1
ATOM 571 N N . LEU A 1 81 ? -14.405 -4.678 -2.089 1.00 91.56 81 LEU A N 1
AT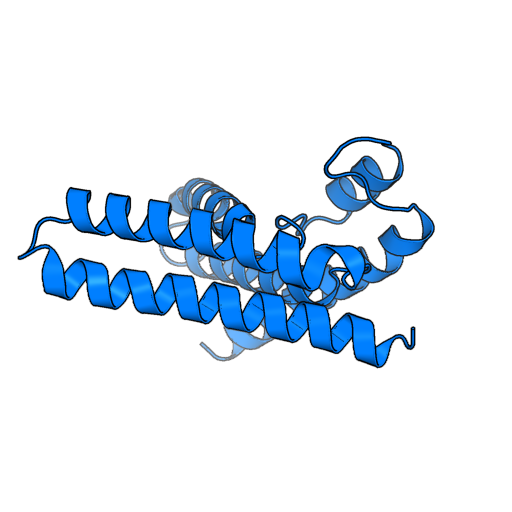OM 572 C CA . LEU A 1 81 ? -15.254 -5.854 -1.869 1.00 91.56 81 LEU A CA 1
ATOM 573 C C . LEU A 1 81 ? -15.918 -5.836 -0.481 1.00 91.56 81 LEU A C 1
ATOM 575 O O . LEU A 1 81 ? -17.103 -6.136 -0.349 1.00 91.56 81 LEU A O 1
ATOM 579 N N . SER A 1 82 ? -15.188 -5.407 0.553 1.00 89.06 82 SER A N 1
ATOM 580 C CA . SER A 1 82 ? -15.718 -5.309 1.921 1.00 89.06 82 SER A CA 1
ATOM 581 C C . SER A 1 82 ? -16.792 -4.224 2.075 1.00 89.06 82 SER A C 1
ATOM 583 O O . SER A 1 82 ? -17.650 -4.340 2.951 1.00 89.06 82 SER A O 1
ATOM 585 N N . CYS A 1 83 ? -16.764 -3.168 1.256 1.00 88.25 83 CYS A N 1
ATOM 586 C CA . CYS A 1 83 ? -17.771 -2.104 1.274 1.00 88.25 83 CYS A CA 1
ATOM 587 C C . CYS A 1 83 ? -19.034 -2.450 0.472 1.00 88.25 83 CYS A C 1
ATOM 589 O O . CYS A 1 83 ? -20.100 -1.922 0.792 1.00 88.25 83 CYS A O 1
ATOM 591 N N . ASP A 1 84 ? -18.931 -3.335 -0.522 1.00 80.12 84 ASP A N 1
ATOM 592 C CA . ASP A 1 84 ? -19.992 -3.604 -1.501 1.00 80.12 84 ASP A CA 1
ATOM 593 C C . ASP A 1 84 ? -21.282 -4.153 -0.862 1.00 80.12 84 ASP A C 1
ATOM 595 O O . ASP A 1 84 ? -22.382 -3.690 -1.157 1.00 80.12 84 ASP A O 1
ATOM 599 N N . ARG A 1 85 ? -21.162 -5.077 0.102 1.00 72.62 85 ARG A N 1
ATOM 600 C CA . ARG A 1 85 ? -22.328 -5.689 0.774 1.00 72.62 85 ARG A CA 1
ATOM 601 C C . ARG A 1 85 ? -22.942 -4.831 1.893 1.00 72.62 85 ARG A C 1
ATOM 603 O O . ARG A 1 85 ? -24.165 -4.734 1.943 1.00 72.62 85 ARG A O 1
ATOM 610 N N . PRO A 1 86 ? -22.166 -4.230 2.820 1.00 75.69 86 PRO A N 1
ATOM 611 C CA . PRO A 1 86 ? -22.752 -3.585 3.996 1.00 75.69 86 PRO A CA 1
ATOM 612 C C . PRO A 1 86 ? -23.066 -2.100 3.785 1.00 75.69 86 PRO A C 1
ATOM 614 O O . PRO A 1 86 ? -24.020 -1.593 4.374 1.00 75.69 86 PRO A O 1
ATOM 617 N N . ARG A 1 87 ? -22.218 -1.371 3.039 1.00 86.56 87 ARG A N 1
ATOM 618 C CA . ARG A 1 87 ? -22.239 0.104 2.944 1.00 86.56 87 ARG A CA 1
ATOM 619 C C . ARG A 1 87 ? -21.579 0.593 1.637 1.00 86.56 87 ARG A C 1
ATOM 621 O O . ARG A 1 87 ? -20.490 1.166 1.696 1.00 86.56 87 ARG A O 1
ATOM 628 N N . PRO A 1 88 ? -22.229 0.449 0.468 1.00 86.44 88 PRO A N 1
ATOM 629 C CA . PRO A 1 88 ? -21.630 0.804 -0.827 1.00 86.44 88 PRO A CA 1
ATOM 630 C C . PRO A 1 88 ? -21.285 2.296 -0.943 1.00 86.44 88 PRO A C 1
ATOM 632 O O . PRO A 1 88 ? -20.286 2.668 -1.552 1.00 86.44 88 PRO A O 1
ATOM 635 N N . TRP A 1 89 ? -22.049 3.165 -0.275 1.00 88.31 89 TRP A N 1
ATOM 636 C CA . TRP A 1 89 ? -21.771 4.603 -0.206 1.00 88.31 89 TRP A CA 1
ATOM 637 C C . TRP A 1 89 ? -20.434 4.939 0.477 1.00 88.31 89 TRP A C 1
ATOM 639 O O . TRP A 1 89 ? -19.879 6.007 0.235 1.00 88.31 89 TRP A O 1
ATOM 649 N N . ALA A 1 90 ? -19.909 4.046 1.324 1.00 88.94 90 ALA A N 1
ATOM 650 C CA . ALA A 1 90 ? -18.634 4.241 2.007 1.00 88.94 90 ALA A CA 1
ATOM 651 C C . ALA A 1 90 ? -17.432 3.849 1.133 1.00 88.94 90 ALA A C 1
ATOM 653 O O . ALA A 1 90 ? -16.309 4.222 1.467 1.00 88.94 90 ALA A O 1
ATOM 654 N N . ALA A 1 91 ? -17.642 3.140 0.015 1.00 88.56 91 ALA A N 1
ATOM 655 C CA . ALA A 1 91 ? -16.557 2.659 -0.839 1.00 88.56 91 ALA A CA 1
ATOM 656 C C . ALA A 1 91 ? -15.635 3.786 -1.347 1.00 88.56 91 ALA A C 1
ATOM 658 O O . ALA A 1 91 ? -14.423 3.634 -1.214 1.00 88.56 91 ALA A O 1
ATOM 659 N N . PRO A 1 92 ? -16.130 4.946 -1.833 1.00 89.38 92 PRO A N 1
ATOM 660 C CA . PRO A 1 92 ? -15.253 6.035 -2.271 1.00 89.38 92 PRO A CA 1
ATOM 661 C C . PRO A 1 92 ? -14.377 6.591 -1.141 1.00 89.38 92 PRO A C 1
ATOM 663 O O . PRO A 1 92 ? -13.192 6.844 -1.345 1.00 89.38 92 PRO A O 1
ATOM 666 N N . LEU A 1 93 ? -14.941 6.740 0.064 1.00 92.12 93 LEU A N 1
ATOM 667 C CA . LEU A 1 93 ? -14.208 7.224 1.239 1.00 92.12 93 LEU A CA 1
ATOM 668 C C . LEU A 1 93 ? -13.172 6.201 1.711 1.00 92.12 93 LEU A C 1
ATOM 670 O O . LEU A 1 93 ? -12.038 6.570 2.003 1.00 92.12 93 LEU A O 1
ATOM 674 N N . ALA A 1 94 ? -13.538 4.920 1.749 1.00 89.06 94 ALA A N 1
ATOM 675 C CA . ALA A 1 94 ? -12.637 3.841 2.133 1.00 89.06 94 ALA A CA 1
ATOM 676 C C . ALA A 1 94 ? -11.485 3.681 1.131 1.00 89.06 94 ALA A C 1
ATOM 678 O O . ALA A 1 94 ? -10.336 3.532 1.540 1.00 89.06 94 ALA A O 1
ATOM 679 N N . VAL A 1 95 ? -11.769 3.784 -0.171 1.00 91.88 95 VAL A N 1
ATOM 680 C CA . VAL A 1 95 ? -10.754 3.798 -1.232 1.00 91.88 95 VAL A CA 1
ATOM 681 C C . VAL A 1 95 ? -9.817 4.991 -1.064 1.00 91.88 95 VAL A C 1
ATOM 683 O O . VAL A 1 95 ? -8.603 4.805 -1.062 1.00 91.88 95 VAL A O 1
ATOM 686 N N . ALA A 1 96 ? -10.348 6.201 -0.868 1.00 89.06 96 ALA A N 1
ATOM 687 C CA . ALA A 1 96 ? -9.528 7.397 -0.678 1.00 89.06 96 ALA A CA 1
ATOM 688 C C . ALA A 1 96 ? -8.637 7.295 0.571 1.00 89.06 96 ALA A C 1
ATOM 690 O O . ALA A 1 96 ? -7.440 7.589 0.508 1.00 89.06 96 ALA A O 1
ATOM 691 N N . ALA A 1 97 ? -9.195 6.826 1.689 1.00 87.81 97 ALA A N 1
ATOM 692 C CA . ALA A 1 97 ? -8.453 6.599 2.923 1.00 87.81 97 ALA A CA 1
ATOM 693 C C . ALA A 1 97 ? -7.359 5.539 2.736 1.00 87.81 97 ALA A C 1
ATOM 695 O O . ALA A 1 97 ? -6.225 5.741 3.169 1.00 87.81 97 ALA A O 1
ATOM 696 N N . TYR A 1 98 ? -7.669 4.443 2.040 1.00 89.50 98 TYR A N 1
ATOM 697 C CA . TYR A 1 98 ? -6.706 3.383 1.777 1.00 89.50 98 TYR A CA 1
ATOM 698 C C . TYR A 1 98 ? -5.571 3.843 0.870 1.00 89.50 98 TYR A C 1
ATOM 700 O O . TYR A 1 98 ? -4.419 3.629 1.221 1.00 89.50 98 TYR A O 1
ATOM 708 N N . ILE A 1 99 ? -5.864 4.500 -0.256 1.00 89.06 99 ILE A N 1
ATOM 709 C CA . ILE A 1 99 ? -4.827 5.019 -1.159 1.00 89.06 99 ILE A CA 1
ATOM 710 C C . ILE A 1 99 ? -3.940 6.019 -0.422 1.00 89.06 99 ILE A C 1
ATOM 712 O O . ILE A 1 99 ? -2.719 5.938 -0.532 1.00 89.06 99 ILE A O 1
ATOM 716 N N . THR A 1 100 ? -4.533 6.901 0.389 1.00 86.06 100 THR A N 1
ATOM 717 C CA . THR A 1 100 ? -3.773 7.835 1.227 1.00 86.06 100 THR A CA 1
ATOM 718 C C . THR A 1 100 ? -2.843 7.077 2.166 1.00 86.06 100 THR A C 1
ATOM 720 O O . THR A 1 100 ? -1.654 7.360 2.192 1.00 86.06 100 THR A O 1
ATOM 723 N N . ALA A 1 101 ? -3.337 6.076 2.896 1.00 80.25 101 ALA A N 1
ATOM 724 C CA . ALA A 1 101 ? -2.502 5.279 3.789 1.00 80.25 101 ALA A CA 1
ATOM 725 C C . ALA A 1 101 ? -1.414 4.503 3.025 1.00 80.25 101 ALA A C 1
ATOM 727 O O . ALA A 1 101 ? -0.244 4.544 3.402 1.00 80.25 101 ALA A O 1
ATOM 728 N N . ALA A 1 102 ? -1.773 3.833 1.929 1.00 82.25 102 ALA A N 1
ATOM 729 C CA . ALA A 1 102 ? -0.875 3.018 1.117 1.00 82.25 102 ALA A CA 1
ATOM 730 C C . ALA A 1 102 ? 0.244 3.852 0.491 1.00 82.25 102 ALA A C 1
ATOM 732 O O . ALA A 1 102 ? 1.366 3.365 0.363 1.00 82.25 102 ALA A O 1
ATOM 733 N N . TYR A 1 103 ? -0.013 5.128 0.205 1.00 80.25 103 TYR A N 1
ATOM 734 C CA . TYR A 1 103 ? 1.013 6.088 -0.190 1.00 80.25 103 TYR A CA 1
ATOM 735 C C . TYR A 1 103 ? 2.139 6.216 0.852 1.00 80.25 103 TYR A C 1
ATOM 737 O O . TYR A 1 103 ? 3.296 6.401 0.486 1.00 80.25 103 TYR A O 1
ATOM 745 N N . TRP A 1 104 ? 1.811 6.083 2.142 1.00 71.12 104 TRP A N 1
ATOM 746 C CA . TRP A 1 104 ? 2.749 6.221 3.260 1.00 71.12 104 TRP A CA 1
ATOM 747 C C . TRP A 1 104 ? 3.375 4.909 3.726 1.00 71.12 104 TRP A C 1
ATOM 749 O O . TRP A 1 104 ? 4.490 4.943 4.240 1.00 71.12 104 TRP A O 1
ATOM 759 N N . PHE A 1 105 ? 2.694 3.766 3.581 1.00 74.94 105 PHE A N 1
ATOM 760 C CA . PHE A 1 105 ? 3.208 2.479 4.076 1.00 74.94 105 PHE A CA 1
ATOM 761 C C . PHE A 1 105 ? 3.733 1.535 2.982 1.00 74.94 105 PHE A C 1
ATOM 763 O O . PHE A 1 105 ? 4.248 0.463 3.304 1.00 74.94 105 PHE A O 1
ATOM 770 N N . THR A 1 106 ? 3.639 1.902 1.698 1.00 74.44 106 THR A N 1
ATOM 771 C CA . THR A 1 106 ? 4.189 1.102 0.590 1.00 74.44 106 THR A CA 1
ATOM 772 C C . THR A 1 106 ? 5.366 1.796 -0.086 1.00 74.44 106 THR A C 1
ATOM 774 O O . THR A 1 106 ? 5.358 3.002 -0.321 1.00 74.44 106 THR A O 1
ATOM 777 N N . ALA A 1 107 ? 6.388 1.019 -0.446 1.00 73.81 107 ALA A N 1
ATOM 778 C CA . ALA A 1 107 ? 7.594 1.554 -1.074 1.00 73.81 107 ALA A CA 1
ATOM 779 C C . ALA A 1 107 ? 7.358 2.114 -2.492 1.00 73.81 107 ALA A C 1
A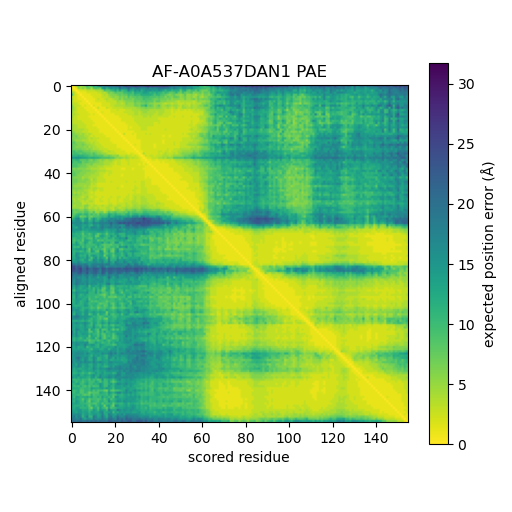TOM 781 O O . ALA A 1 107 ? 8.158 2.922 -2.950 1.00 73.81 107 ALA A O 1
ATOM 782 N N . SER A 1 108 ? 6.301 1.681 -3.191 1.00 72.50 108 SER A N 1
ATOM 783 C CA . SER A 1 108 ? 5.927 2.158 -4.533 1.00 72.50 108 SER A CA 1
ATOM 784 C C . SER A 1 108 ? 5.069 3.420 -4.525 1.00 72.50 108 SER A C 1
ATOM 786 O O . SER A 1 108 ? 4.754 3.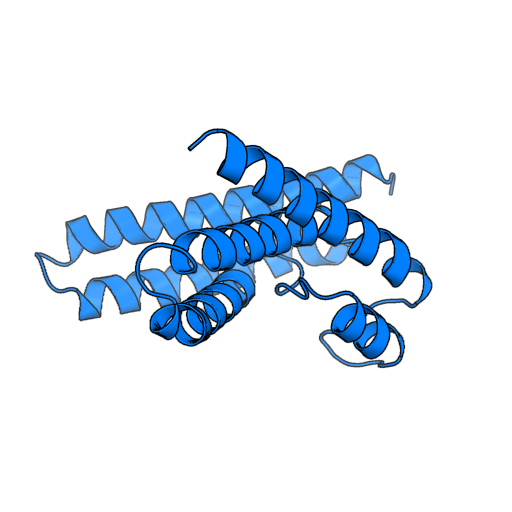927 -5.599 1.00 72.50 108 SER A O 1
ATOM 788 N N . THR A 1 109 ? 4.647 3.915 -3.356 1.00 76.69 109 THR A N 1
ATOM 789 C CA . THR A 1 109 ? 3.600 4.947 -3.218 1.00 76.69 109 THR A CA 1
ATOM 790 C C . THR A 1 109 ? 2.227 4.529 -3.776 1.00 76.69 109 THR A C 1
ATOM 792 O O . THR A 1 109 ? 1.386 5.375 -4.058 1.00 76.69 109 THR A O 1
ATOM 795 N N . SER A 1 110 ? 1.973 3.216 -3.882 1.00 83.25 110 SER A N 1
ATOM 796 C CA . SER A 1 110 ? 0.680 2.605 -4.227 1.00 83.25 110 SER A CA 1
ATOM 797 C C . SER A 1 110 ? 0.079 3.063 -5.563 1.00 83.25 110 SER A C 1
ATOM 799 O O . SER A 1 110 ? -0.913 3.795 -5.586 1.00 83.25 110 SER A O 1
ATOM 801 N N . PHE A 1 111 ? 0.604 2.574 -6.691 1.00 87.38 111 PHE A N 1
ATOM 802 C CA . PHE A 1 111 ? -0.032 2.840 -7.988 1.00 87.38 111 PHE A CA 1
ATOM 803 C C . PHE A 1 111 ? -1.364 2.103 -8.092 1.00 87.38 111 PHE A C 1
ATOM 805 O O . PHE A 1 111 ? -2.359 2.716 -8.476 1.00 87.38 111 PHE A O 1
ATOM 812 N N . ALA A 1 112 ? -1.376 0.810 -7.736 1.00 90.06 112 ALA A N 1
ATOM 813 C CA . ALA A 1 112 ? -2.554 -0.053 -7.597 1.00 90.06 112 ALA A CA 1
ATOM 814 C C . ALA A 1 112 ? -3.551 0.018 -8.776 1.00 90.06 112 ALA A C 1
ATOM 816 O O . ALA A 1 112 ? -4.743 -0.251 -8.628 1.00 90.06 112 ALA A O 1
ATOM 817 N N . ASN A 1 113 ? -3.070 0.430 -9.951 1.00 92.88 113 ASN A N 1
ATOM 818 C CA . ASN A 1 113 ? -3.876 0.749 -11.118 1.00 92.88 113 ASN A CA 1
ATOM 819 C C . ASN A 1 113 ? -3.004 0.683 -12.389 1.00 92.88 113 ASN A C 1
ATOM 821 O O . ASN A 1 113 ? -2.090 1.505 -12.556 1.00 92.88 113 ASN A O 1
ATOM 825 N N . PRO A 1 114 ? -3.302 -0.232 -13.329 1.00 91.56 114 PRO A N 1
ATOM 826 C CA . PRO A 1 114 ? -2.531 -0.378 -14.561 1.00 91.56 114 PRO A CA 1
ATOM 827 C C . PRO A 1 114 ? -2.480 0.888 -15.426 1.00 91.56 114 PRO A C 1
ATOM 829 O O . PRO A 1 114 ? -1.441 1.185 -16.012 1.00 91.56 114 PRO A O 1
ATOM 832 N N . ALA A 1 115 ? -3.561 1.672 -15.476 1.00 89.12 115 ALA A N 1
ATOM 833 C CA . ALA A 1 115 ? -3.613 2.909 -16.256 1.00 89.12 115 ALA A CA 1
ATOM 834 C C . ALA A 1 115 ? -2.709 3.998 -15.658 1.00 89.12 115 ALA A C 1
ATOM 836 O O . ALA A 1 115 ? -1.964 4.650 -16.390 1.00 89.12 115 ALA A O 1
ATOM 837 N N . VAL A 1 116 ? -2.713 4.150 -14.327 1.00 89.56 116 VAL A N 1
ATOM 838 C CA . VAL A 1 116 ? -1.780 5.049 -13.623 1.00 89.56 116 VAL A CA 1
ATOM 839 C C . VAL A 1 116 ? -0.347 4.604 -13.888 1.00 89.56 116 VAL A C 1
ATOM 841 O O . VAL A 1 116 ? 0.483 5.414 -14.278 1.00 89.56 116 VAL A O 1
ATOM 844 N N . THR A 1 117 ? -0.076 3.307 -13.760 1.00 89.19 117 THR A N 1
ATOM 845 C CA . THR A 1 117 ? 1.253 2.711 -13.966 1.00 89.19 117 THR A CA 1
ATOM 846 C C . THR A 1 117 ?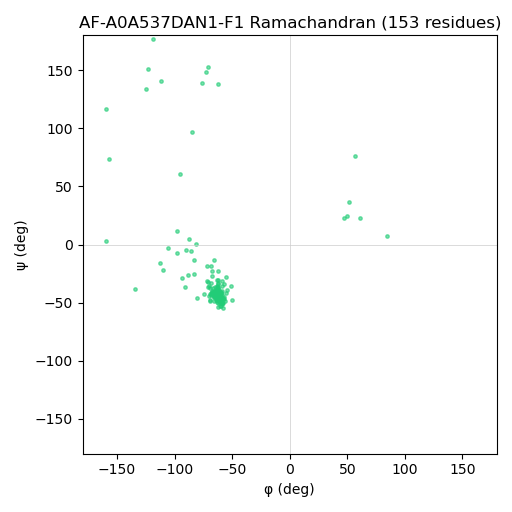 1.802 3.013 -15.360 1.00 89.19 117 THR A C 1
ATOM 848 O O . THR A 1 117 ? 2.931 3.483 -15.488 1.00 89.19 117 THR A O 1
ATOM 851 N N . LEU A 1 118 ? 0.982 2.824 -16.400 1.00 89.31 118 LEU A N 1
ATOM 852 C CA . LEU A 1 118 ? 1.322 3.195 -17.775 1.00 89.31 118 LEU A CA 1
ATOM 853 C C . LEU A 1 118 ? 1.612 4.691 -17.901 1.00 89.31 118 LEU A C 1
ATOM 855 O O . LEU A 1 118 ? 2.653 5.063 -18.434 1.00 89.31 118 LEU A O 1
ATOM 859 N N . ALA A 1 119 ? 0.743 5.547 -17.357 1.00 86.88 119 ALA A N 1
ATOM 860 C CA . ALA A 1 119 ? 0.935 6.993 -17.403 1.00 86.88 119 ALA A CA 1
ATOM 861 C C . ALA A 1 119 ? 2.243 7.433 -16.718 1.00 86.88 119 ALA A C 1
ATOM 863 O O . ALA A 1 119 ? 2.971 8.256 -17.268 1.00 86.88 119 ALA A O 1
ATOM 864 N N . ARG A 1 120 ? 2.588 6.847 -15.561 1.00 85.44 120 ARG A N 1
ATOM 865 C CA . ARG A 1 120 ? 3.858 7.108 -14.858 1.00 85.44 120 ARG A CA 1
ATOM 866 C C . ARG A 1 120 ? 5.072 6.687 -15.692 1.00 85.44 120 ARG A C 1
ATOM 868 O O . ARG A 1 120 ? 6.086 7.380 -15.633 1.00 85.44 120 ARG A O 1
ATOM 875 N N . GLY A 1 121 ? 4.944 5.614 -16.479 1.00 86.00 121 GLY A N 1
ATOM 876 C CA . GLY A 1 121 ? 5.962 5.123 -17.415 1.00 86.00 121 GLY A CA 1
ATOM 877 C C . GLY A 1 121 ? 6.380 6.143 -18.477 1.00 86.00 121 GLY A C 1
ATOM 878 O O . GLY A 1 121 ? 7.536 6.195 -18.884 1.00 86.00 121 GLY A O 1
ATOM 879 N N . PHE A 1 122 ? 5.457 7.013 -18.889 1.00 84.94 122 PHE A N 1
ATOM 880 C CA . PHE A 1 122 ? 5.717 8.052 -19.889 1.00 84.94 122 PHE A CA 1
ATOM 881 C C . PHE A 1 122 ? 6.256 9.366 -19.297 1.00 84.94 122 PHE A C 1
ATOM 883 O O . PHE A 1 122 ? 6.405 10.347 -20.026 1.00 84.94 122 PHE A O 1
ATOM 890 N N . THR A 1 123 ? 6.538 9.427 -17.989 1.00 78.56 123 THR A N 1
ATOM 891 C CA . THR A 1 123 ? 6.923 10.674 -17.308 1.00 78.56 123 THR A CA 1
ATOM 892 C C . THR A 1 123 ? 8.248 10.559 -16.560 1.00 78.56 123 THR A C 1
ATOM 894 O O . THR A 1 123 ? 8.446 9.645 -15.766 1.00 78.56 123 THR A O 1
ATOM 897 N N . ASN A 1 124 ? 9.119 11.559 -16.725 1.00 74.44 124 ASN A N 1
ATOM 898 C CA . ASN A 1 124 ? 10.390 11.687 -16.000 1.00 74.44 124 ASN A CA 1
ATOM 899 C C . ASN A 1 124 ? 10.237 12.599 -14.771 1.00 74.44 124 ASN A C 1
ATOM 901 O O . ASN A 1 124 ? 10.851 13.661 -14.692 1.00 74.44 124 ASN A O 1
ATOM 905 N N . THR A 1 125 ? 9.365 12.228 -13.831 1.00 74.50 125 THR A N 1
ATOM 906 C CA . THR A 1 125 ? 9.179 12.970 -12.568 1.00 74.50 125 THR A CA 1
ATOM 907 C C . THR A 1 125 ? 9.517 12.104 -11.356 1.00 74.50 125 THR A C 1
ATOM 909 O O . THR A 1 125 ? 9.836 10.929 -11.505 1.00 74.50 125 THR A O 1
ATOM 912 N N . PHE A 1 126 ? 9.458 12.675 -10.148 1.00 66.50 126 PHE A N 1
ATOM 913 C CA . PHE A 1 126 ? 9.838 12.004 -8.895 1.00 66.50 126 PHE A CA 1
ATOM 914 C C . PHE A 1 126 ? 9.177 10.627 -8.682 1.00 66.50 126 PHE A C 1
ATOM 916 O O . PHE A 1 126 ? 9.813 9.712 -8.177 1.00 66.50 126 PHE A O 1
ATOM 923 N N . THR A 1 127 ? 7.924 10.456 -9.102 1.00 69.88 127 THR A N 1
ATOM 924 C CA . THR A 1 127 ? 7.178 9.187 -9.004 1.00 69.88 127 THR A CA 1
ATOM 925 C C . THR A 1 127 ? 7.202 8.376 -10.315 1.00 69.88 127 THR A C 1
ATOM 927 O O . THR A 1 127 ? 6.343 7.528 -10.551 1.00 69.88 127 THR A O 1
ATOM 930 N N . GLY A 1 128 ? 8.044 8.755 -11.285 1.00 74.25 128 GLY A N 1
ATOM 931 C CA . GLY A 1 128 ? 8.112 8.147 -12.619 1.00 74.25 128 GLY A CA 1
ATOM 932 C C . GLY A 1 128 ? 8.758 6.766 -12.549 1.00 74.25 128 GLY A C 1
ATOM 933 O O . GLY A 1 128 ? 9.607 6.532 -11.692 1.00 74.25 128 GLY A O 1
ATOM 934 N N . ILE A 1 129 ? 8.353 5.851 -13.429 1.00 79.25 129 ILE A N 1
ATOM 935 C CA . ILE A 1 129 ? 8.955 4.513 -13.525 1.00 79.25 129 ILE A CA 1
ATOM 936 C C . ILE A 1 129 ? 9.467 4.275 -14.940 1.00 79.25 129 ILE A C 1
ATOM 938 O O . ILE A 1 129 ? 8.920 4.818 -15.893 1.00 79.25 129 ILE A O 1
ATOM 942 N N . ASP A 1 130 ? 10.501 3.453 -15.088 1.00 82.38 130 ASP A N 1
ATOM 943 C CA . ASP A 1 130 ? 10.962 3.037 -16.413 1.00 82.38 130 ASP A CA 1
ATOM 944 C C . ASP A 1 130 ? 9.843 2.259 -17.136 1.00 82.38 130 ASP A C 1
ATOM 946 O O . ASP A 1 130 ? 9.173 1.408 -16.534 1.00 82.38 130 ASP A O 1
ATOM 950 N N . LEU A 1 131 ? 9.650 2.527 -18.431 1.00 83.06 131 LEU A N 1
ATOM 951 C CA . LEU A 1 131 ? 8.714 1.803 -19.301 1.00 83.06 131 LEU A CA 1
ATOM 952 C C . LEU A 1 131 ? 8.973 0.286 -19.309 1.00 83.06 131 LEU A C 1
ATOM 954 O O . LEU A 1 131 ? 8.055 -0.518 -19.462 1.00 83.06 131 LEU A O 1
ATOM 958 N N . MET A 1 132 ? 10.215 -0.137 -19.080 1.00 84.25 132 MET A N 1
ATOM 959 C CA . MET A 1 132 ? 10.560 -1.554 -18.959 1.00 84.25 132 MET A CA 1
ATOM 960 C C . MET A 1 132 ? 10.066 -2.184 -17.648 1.00 84.25 132 MET A C 1
ATOM 962 O O . MET A 1 132 ? 9.964 -3.408 -17.542 1.00 84.25 132 MET A O 1
ATOM 966 N N . HIS A 1 133 ? 9.738 -1.376 -16.638 1.00 81.81 133 HIS A N 1
ATOM 967 C CA . HIS A 1 133 ? 9.236 -1.829 -15.340 1.00 81.81 133 HIS A CA 1
ATOM 968 C C . HIS A 1 133 ? 7.709 -1.768 -15.217 1.00 81.81 133 HIS A C 1
ATOM 970 O O . HIS A 1 133 ? 7.157 -2.338 -14.278 1.00 81.81 133 HIS A O 1
ATOM 976 N N . THR A 1 134 ? 7.004 -1.189 -16.190 1.00 87.75 134 THR A N 1
ATOM 977 C CA . THR A 1 134 ? 5.536 -1.074 -16.188 1.00 87.75 134 THR A CA 1
ATOM 978 C C . THR A 1 134 ? 4.843 -2.439 -16.195 1.00 87.75 134 THR A C 1
ATOM 980 O O . THR A 1 134 ? 3.913 -2.666 -15.426 1.00 87.75 134 THR A O 1
ATOM 983 N N . GLY A 1 135 ? 5.328 -3.381 -17.013 1.00 88.44 135 GLY A N 1
ATOM 984 C CA . GLY A 1 135 ? 4.786 -4.745 -17.087 1.00 88.44 135 GLY A CA 1
ATOM 985 C C . GLY A 1 135 ? 4.849 -5.496 -15.748 1.00 88.44 135 GLY A C 1
ATOM 986 O O . GLY A 1 135 ? 3.815 -5.973 -15.277 1.00 88.44 135 GLY A O 1
ATOM 987 N N . PRO A 1 136 ? 6.023 -5.568 -15.092 1.00 88.38 136 PRO A N 1
ATOM 988 C CA . PRO A 1 136 ? 6.152 -6.139 -13.752 1.00 88.38 136 PRO A CA 1
ATOM 989 C C . PRO A 1 136 ? 5.228 -5.522 -12.687 1.00 88.38 136 PRO A C 1
ATOM 991 O O . PRO A 1 136 ? 4.671 -6.263 -11.879 1.00 88.38 136 PRO A O 1
ATOM 994 N N . PHE A 1 137 ? 5.011 -4.199 -12.698 1.00 88.25 137 PHE A N 1
ATOM 995 C CA . PHE A 1 137 ? 4.049 -3.548 -11.794 1.00 88.25 137 PHE A CA 1
ATOM 996 C C . PHE A 1 137 ? 2.618 -4.023 -12.054 1.00 88.25 137 PHE A C 1
ATOM 998 O O . PHE A 1 137 ? 1.922 -4.411 -11.121 1.00 88.25 137 PHE A O 1
ATOM 1005 N N . ILE A 1 138 ? 2.185 -4.044 -13.318 1.00 92.56 138 ILE A N 1
ATOM 1006 C CA . ILE A 1 138 ? 0.836 -4.499 -13.687 1.00 92.56 138 ILE A CA 1
ATOM 1007 C C . ILE A 1 138 ? 0.633 -5.960 -13.273 1.00 92.56 138 ILE A C 1
ATOM 1009 O O . ILE A 1 138 ? -0.399 -6.304 -12.701 1.00 92.56 138 ILE A O 1
ATOM 1013 N N . ALA A 1 139 ? 1.630 -6.821 -13.495 1.00 92.75 139 ALA A N 1
ATOM 1014 C CA . ALA A 1 139 ? 1.573 -8.213 -13.058 1.00 92.75 139 ALA A CA 1
ATOM 1015 C C . ALA A 1 139 ? 1.408 -8.326 -11.533 1.00 92.75 139 ALA A C 1
ATOM 1017 O O . ALA A 1 139 ? 0.553 -9.074 -11.061 1.00 92.75 139 ALA A O 1
ATOM 1018 N N . ALA A 1 140 ? 2.169 -7.548 -10.759 1.00 91.00 140 ALA A N 1
ATOM 1019 C CA . ALA A 1 140 ? 2.034 -7.495 -9.307 1.00 91.00 140 ALA A CA 1
ATOM 1020 C C . ALA A 1 140 ? 0.641 -7.018 -8.857 1.00 91.00 140 ALA A C 1
ATOM 1022 O O . ALA A 1 140 ? 0.052 -7.609 -7.950 1.00 91.00 140 ALA A O 1
ATOM 1023 N N . GLN A 1 141 ? 0.079 -6.007 -9.524 1.00 94.38 141 GLN A N 1
ATOM 1024 C CA . GLN A 1 141 ? -1.266 -5.502 -9.233 1.00 94.38 141 GLN A CA 1
ATOM 1025 C C . GLN A 1 141 ? -2.336 -6.573 -9.461 1.00 94.38 141 GLN A C 1
ATOM 1027 O O . GLN A 1 141 ? -3.204 -6.779 -8.611 1.00 94.38 141 GLN A O 1
ATOM 1032 N N . LEU A 1 142 ? -2.239 -7.305 -10.576 1.00 96.31 142 LEU A N 1
ATOM 1033 C CA . LEU A 1 142 ? -3.141 -8.412 -10.894 1.00 96.31 142 LEU A CA 1
ATOM 1034 C C . LEU A 1 142 ? -3.036 -9.550 -9.873 1.00 96.31 142 LEU A C 1
ATOM 1036 O O . LEU A 1 142 ? -4.060 -10.095 -9.464 1.00 96.31 142 LEU A O 1
ATOM 1040 N N . VAL A 1 143 ? -1.823 -9.883 -9.418 1.00 95.94 143 VAL A N 1
ATOM 1041 C CA . VAL A 1 143 ? -1.617 -10.873 -8.348 1.00 95.94 143 VAL A CA 1
ATOM 1042 C C . VAL A 1 143 ? -2.277 -10.410 -7.049 1.00 95.94 143 VAL A C 1
ATOM 1044 O O . VAL A 1 143 ? -3.019 -11.180 -6.441 1.00 95.94 143 VAL A O 1
ATOM 1047 N N . GLY A 1 144 ? -2.068 -9.155 -6.641 1.00 94.38 144 GLY A N 1
ATOM 1048 C CA . GLY A 1 144 ? -2.703 -8.589 -5.448 1.00 94.38 144 GLY A CA 1
ATOM 1049 C C . GLY 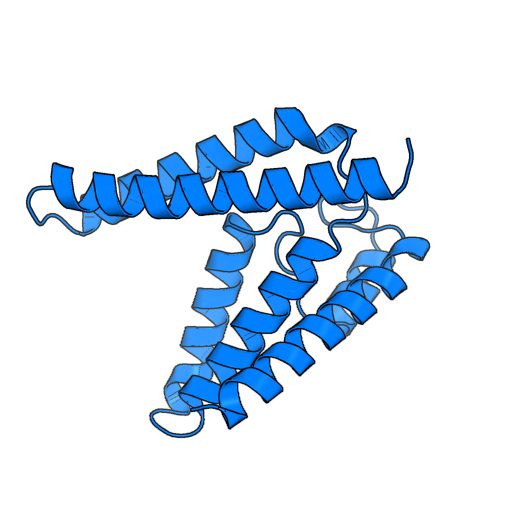A 1 144 ? -4.232 -8.640 -5.521 1.00 94.38 144 GLY A C 1
ATOM 1050 O O . GLY A 1 144 ? -4.884 -9.123 -4.596 1.00 94.38 144 GLY A O 1
ATOM 1051 N N . ALA A 1 145 ? -4.805 -8.230 -6.654 1.00 95.69 145 ALA A N 1
ATOM 1052 C CA . ALA A 1 145 ? -6.245 -8.289 -6.894 1.00 95.69 145 ALA A CA 1
ATOM 1053 C C . ALA A 1 145 ? -6.794 -9.727 -6.857 1.00 95.69 145 ALA A C 1
ATOM 1055 O O . ALA A 1 145 ? -7.821 -9.982 -6.226 1.00 95.69 145 ALA A O 1
ATOM 1056 N N . ALA A 1 146 ? -6.102 -10.684 -7.483 1.00 96.62 146 ALA A N 1
ATOM 1057 C CA . ALA A 1 146 ? -6.497 -12.091 -7.469 1.00 96.62 146 ALA A CA 1
ATOM 1058 C C . ALA A 1 146 ? -6.492 -12.673 -6.047 1.00 96.62 146 ALA A C 1
ATOM 1060 O O . ALA A 1 146 ? -7.440 -13.354 -5.656 1.00 96.62 146 ALA A O 1
ATOM 1061 N N . LEU A 1 147 ? -5.467 -12.362 -5.248 1.00 96.31 147 LEU A N 1
ATOM 1062 C CA . LEU A 1 147 ? -5.397 -12.772 -3.844 1.00 96.31 147 LEU A CA 1
ATOM 1063 C C . LEU A 1 147 ? -6.543 -12.174 -3.014 1.00 96.31 147 LEU A C 1
ATOM 1065 O O . LEU A 1 147 ? -7.090 -12.865 -2.156 1.00 96.31 147 LEU A O 1
ATOM 1069 N N . ALA A 1 148 ? -6.946 -10.930 -3.283 1.00 94.44 148 ALA A N 1
ATOM 1070 C CA . ALA A 1 148 ? -8.066 -10.292 -2.591 1.00 94.44 148 ALA A CA 1
ATOM 1071 C C . ALA A 1 148 ? -9.404 -10.962 -2.928 1.00 94.44 148 ALA A C 1
ATOM 1073 O O . ALA A 1 148 ? -10.197 -11.230 -2.030 1.00 94.44 148 ALA A O 1
ATOM 1074 N N . LEU A 1 149 ? -9.623 -11.304 -4.202 1.00 95.31 149 LEU A N 1
ATOM 1075 C CA . LEU A 1 149 ? -10.800 -12.061 -4.639 1.00 95.31 149 LEU A CA 1
ATOM 1076 C C . LEU A 1 149 ? -10.855 -13.456 -4.006 1.00 95.31 149 LEU A C 1
ATOM 1078 O O . LEU A 1 149 ? -11.929 -13.925 -3.638 1.00 95.31 149 LEU A O 1
ATOM 1082 N N . LEU A 1 150 ? -9.707 -14.127 -3.869 1.00 95.62 150 LEU A N 1
ATOM 1083 C CA . LEU A 1 150 ? -9.626 -15.409 -3.168 1.00 95.62 150 LEU A CA 1
ATOM 1084 C C . LEU A 1 150 ? -9.955 -15.251 -1.680 1.00 95.62 150 LEU A C 1
ATOM 1086 O O . LEU A 1 150 ? -10.718 -16.049 -1.147 1.00 95.62 150 LEU A O 1
ATOM 1090 N N . ALA A 1 151 ? -9.423 -14.216 -1.025 1.00 92.62 151 ALA A N 1
ATOM 1091 C CA . ALA A 1 151 ? -9.691 -13.939 0.382 1.00 92.62 151 ALA A CA 1
ATOM 1092 C C . ALA A 1 151 ? -11.167 -13.592 0.650 1.00 92.62 151 ALA A C 1
ATOM 1094 O O . ALA A 1 151 ? -11.717 -14.047 1.649 1.00 92.62 151 ALA A O 1
ATOM 1095 N N . ASP A 1 152 ? -11.821 -12.837 -0.239 1.00 91.94 152 ASP A N 1
ATOM 1096 C CA . ASP A 1 152 ? -13.250 -12.512 -0.116 1.00 91.94 152 ASP A CA 1
ATOM 1097 C C . ASP A 1 152 ? -14.139 -13.759 -0.192 1.00 91.94 152 ASP A C 1
ATOM 1099 O O . ASP A 1 152 ? -15.118 -13.864 0.538 1.00 91.94 152 ASP A O 1
ATOM 1103 N N . ARG A 1 153 ? -13.764 -14.751 -1.009 1.00 90.56 153 ARG A N 1
ATOM 1104 C CA . ARG A 1 153 ? -14.492 -16.029 -1.101 1.00 90.56 153 ARG A CA 1
ATOM 1105 C C . ARG A 1 153 ? -14.397 -16.896 0.155 1.00 90.56 153 ARG A C 1
ATOM 1107 O O . ARG A 1 153 ? -15.176 -17.834 0.283 1.00 90.56 153 ARG A O 1
ATOM 1114 N N . LEU A 1 154 ? -13.423 -16.639 1.027 1.00 88.81 154 LEU A N 1
ATOM 1115 C CA . LEU A 1 154 ? -13.230 -17.378 2.279 1.00 88.81 154 LEU A CA 1
ATOM 1116 C C . LEU A 1 154 ? -13.988 -16.756 3.466 1.00 88.81 154 LEU A C 1
ATOM 1118 O O . LEU A 1 154 ? -13.943 -17.323 4.557 1.00 88.81 154 LEU A O 1
ATOM 1122 N N . ARG A 1 155 ? -14.630 -15.597 3.275 1.00 81.12 155 ARG A N 1
ATOM 1123 C CA . ARG A 1 155 ? -15.443 -14.898 4.282 1.00 81.12 155 ARG A CA 1
ATOM 1124 C C . ARG A 1 155 ? -16.917 -15.258 4.160 1.00 81.12 155 ARG A C 1
ATOM 1126 O O . ARG A 1 155 ? -17.549 -15.370 5.231 1.00 81.12 155 ARG A O 1
#

Mean predicted aligned error: 8.22 Å

Foldseek 3Di:
DDPVQQVVLQVVLLVQLVCQLVVLLVVLCVPVVPPVVSSVVRSVVSLQVSNVVSCVVRVVSHAQLLQLLLVLLLVLLLLCLVCPPPHNVCNVVSNVVSLVVSLRSGPLNRCLDLVSLCVLCVDDDPSRHPPVNSVSNVVSSVNSNVVNVVVSVVD

Nearest PDB structures (foldseek):
  6crl-assembly1_A  TM=2.108E-01  e=2.413E+00  Porphyromonas gingivalis W83
  6ivp-assembly1_C  TM=2.758E-01  e=9.314E+00  Klebsiella pneumoniae

Sequence (155 aa):
MSLARRAMAEGLGTALLLAAVVGSGIMGERLSQGNDALTLLANSLATGFALSALIVAFGPRSGAHWWSEVVASFGLVLIVLSCDRPRPWAAPLAVAAYITAAYWFTASTSFANPAVTLARGFTNTFTGIDLMHTGPFIAAQLVGAALALLADRLR

Secondary structure (DSSP, 8-state):
--HHHHHHHHHHHHHHHHHHHHHHHHHHHHHTTT-HHHHHHHHHHHHHHHHHHHHHHHTTT----HHHHHHHHHHHHHHHHHHHTT-GGGHHHHHHHHHHHHHHHSTT-----HHHHHHHHT--STT---HHHHHHHHHHHHHHHHHHHHHHTT-

Solvent-accessible surface area (backbone atoms only — not comparable to full-atom values): 8010 Å² total; per-residue (Å²): 134,59,72,68,62,26,52,48,44,42,51,49,48,34,50,51,37,45,49,48,40,55,51,36,38,58,49,21,54,71,70,36,80,81,38,62,69,56,16,53,50,49,22,53,52,51,34,53,53,48,42,53,52,44,44,72,74,37,44,94,56,42,87,72,45,35,69,31,20,21,53,34,13,17,54,52,46,37,48,46,61,63,17,58,80,82,41,54,85,48,29,66,58,53,50,52,52,46,54,57,50,29,38,66,53,28,82,54,46,38,63,57,39,61,68,56,40,52,56,29,28,78,37,97,52,99,83,38,44,57,62,87,51,35,60,56,39,40,52,23,23,52,51,11,36,52,53,22,57,54,54,59,74,75,108